Protein AF-A0A2A6HIG7-F1 (afdb_monomer_lite)

Foldseek 3Di:
DVVVVCVVCVVVVWDVLLLVLLQVLLVVVCVVCVPADPCLSVQLSVQLSVQSGPVLVVVCVVVVHDPVPSVVSSVSSNVSSNVRSVVSSLVVLQVVLCVVPPDDQPDPDPVSSCCSSDPDDDPPPPPPPDPPPPPPDPPPDDDDDDDDDDDD

Structure (mmCIF, N/CA/C/O backbone):
data_AF-A0A2A6HIG7-F1
#
_entry.id   AF-A0A2A6HIG7-F1
#
loop_
_atom_site.group_PDB
_atom_site.id
_atom_site.type_symbol
_atom_site.label_atom_id
_atom_site.label_alt_id
_atom_site.label_comp_id
_atom_site.label_asym_id
_atom_site.label_entity_id
_atom_site.label_seq_id
_atom_site.pdbx_PDB_ins_code
_atom_site.Cartn_x
_atom_site.Cartn_y
_atom_site.Cartn_z
_atom_site.occupancy
_atom_site.B_iso_or_equiv
_atom_site.auth_seq_id
_atom_site.auth_comp_id
_atom_site.auth_asym_id
_atom_site.auth_atom_id
_atom_site.pdbx_PDB_model_num
ATOM 1 N N . MET A 1 1 ? 16.752 -15.946 -0.275 1.00 72.56 1 MET A N 1
ATOM 2 C CA . MET A 1 1 ? 15.436 -15.584 0.308 1.00 72.56 1 MET A CA 1
ATOM 3 C C . MET A 1 1 ? 14.735 -14.498 -0.498 1.00 72.56 1 MET A C 1
ATOM 5 O O . MET A 1 1 ? 13.639 -14.763 -0.965 1.00 72.56 1 MET A O 1
ATOM 9 N N . LEU A 1 2 ? 15.344 -13.325 -0.725 1.00 82.81 2 LEU A N 1
ATOM 10 C CA . LEU A 1 2 ? 14.729 -12.263 -1.545 1.00 82.81 2 LEU A CA 1
ATOM 11 C C . LEU A 1 2 ? 14.417 -12.713 -2.981 1.00 82.81 2 LEU A C 1
ATOM 13 O O . LEU A 1 2 ? 13.320 -12.466 -3.459 1.00 82.81 2 LEU A O 1
ATOM 17 N N . GLU A 1 3 ? 15.318 -13.457 -3.625 1.00 88.88 3 GLU A N 1
ATOM 18 C CA . GLU A 1 3 ? 15.072 -14.018 -4.964 1.00 88.88 3 GLU A CA 1
ATOM 19 C C . GLU A 1 3 ? 13.852 -14.944 -5.011 1.00 88.88 3 GLU A C 1
ATOM 21 O O . GLU A 1 3 ? 13.069 -14.884 -5.953 1.00 88.88 3 GLU A O 1
ATOM 26 N N . SER A 1 4 ? 13.640 -15.754 -3.970 1.00 91.31 4 SER A N 1
ATOM 27 C CA . SER A 1 4 ? 12.479 -16.643 -3.862 1.00 91.31 4 SER A CA 1
ATOM 28 C C . SER A 1 4 ? 11.173 -15.856 -3.727 1.00 91.31 4 SER A C 1
ATOM 30 O O . SER A 1 4 ? 10.168 -16.233 -4.321 1.00 91.31 4 SER A O 1
ATOM 32 N N . VAL A 1 5 ? 11.191 -14.742 -2.986 1.00 88.25 5 VAL A N 1
ATOM 33 C CA . VAL A 1 5 ? 10.037 -13.837 -2.865 1.00 88.25 5 VAL A CA 1
ATOM 34 C C . VAL A 1 5 ? 9.757 -13.154 -4.200 1.00 88.25 5 VAL A C 1
ATOM 36 O O . VAL A 1 5 ? 8.616 -13.149 -4.645 1.00 88.25 5 VAL A O 1
ATOM 39 N N . THR A 1 6 ? 10.784 -12.638 -4.876 1.00 92.12 6 THR A N 1
ATOM 40 C CA . THR A 1 6 ? 10.646 -12.035 -6.208 1.00 92.12 6 THR A CA 1
ATOM 41 C C . THR A 1 6 ? 10.072 -13.032 -7.213 1.00 92.12 6 THR A C 1
ATOM 43 O O . THR A 1 6 ? 9.124 -12.703 -7.920 1.00 92.12 6 THR A O 1
ATOM 46 N N . ALA A 1 7 ? 10.592 -14.262 -7.245 1.00 91.56 7 ALA A N 1
ATOM 47 C CA . ALA A 1 7 ? 10.106 -15.317 -8.130 1.00 91.56 7 ALA A CA 1
ATOM 48 C C . ALA A 1 7 ? 8.645 -15.691 -7.839 1.00 91.56 7 ALA A C 1
ATOM 50 O O . ALA A 1 7 ? 7.864 -15.878 -8.769 1.00 91.56 7 ALA A O 1
ATOM 51 N N . PHE A 1 8 ? 8.259 -15.751 -6.562 1.00 91.44 8 PHE A N 1
ATOM 52 C CA . PHE A 1 8 ? 6.872 -15.983 -6.166 1.00 91.44 8 PHE A CA 1
ATOM 53 C C . PHE A 1 8 ? 5.949 -14.835 -6.586 1.00 91.44 8 PHE A C 1
ATOM 55 O O . PHE A 1 8 ? 4.898 -15.083 -7.162 1.00 91.44 8 PHE A O 1
ATOM 62 N N . LEU A 1 9 ? 6.338 -13.579 -6.349 1.00 91.44 9 LEU A N 1
ATOM 63 C CA . LEU A 1 9 ? 5.543 -12.417 -6.762 1.00 91.44 9 LEU A CA 1
ATOM 64 C C . LEU A 1 9 ? 5.321 -12.415 -8.277 1.00 91.44 9 LEU A C 1
ATOM 66 O O . LEU A 1 9 ? 4.193 -12.240 -8.732 1.00 91.44 9 LEU A O 1
ATOM 70 N N . LEU A 1 10 ? 6.372 -12.697 -9.047 1.00 92.31 10 LEU A N 1
ATOM 71 C CA . LEU A 1 10 ? 6.274 -12.819 -10.498 1.00 92.31 10 LEU A CA 1
ATOM 72 C C . LEU A 1 10 ? 5.361 -13.978 -10.926 1.00 92.31 10 LEU A C 1
ATOM 74 O O . LEU A 1 10 ? 4.596 -13.808 -11.873 1.00 92.31 10 LEU A O 1
ATOM 78 N N . SER A 1 11 ? 5.384 -15.126 -10.234 1.00 92.62 11 SER A N 1
ATOM 79 C CA . SER A 1 11 ? 4.542 -16.279 -10.593 1.00 92.62 11 SER A CA 1
ATOM 80 C C . SER A 1 11 ? 3.047 -16.031 -10.380 1.00 92.62 11 SER A C 1
ATOM 82 O O . SER A 1 11 ? 2.230 -16.597 -11.103 1.00 92.62 11 SER A O 1
ATOM 84 N N . ILE A 1 12 ? 2.687 -15.149 -9.444 1.00 91.50 12 ILE A N 1
ATOM 85 C CA . ILE A 1 12 ? 1.305 -14.696 -9.224 1.00 91.50 12 ILE A CA 1
ATOM 86 C C . ILE A 1 12 ? 0.969 -13.393 -9.971 1.00 91.50 12 ILE A C 1
ATOM 88 O O . ILE A 1 12 ? -0.080 -12.800 -9.729 1.00 91.50 12 ILE A O 1
ATOM 92 N N . GLY A 1 13 ? 1.842 -12.937 -10.878 1.00 87.19 13 GLY A N 1
ATOM 93 C CA . GLY A 1 13 ? 1.607 -11.765 -11.729 1.00 87.19 13 GLY A CA 1
ATOM 94 C C . GLY A 1 13 ? 1.764 -10.412 -11.027 1.00 87.19 13 GLY A C 1
ATOM 95 O O . GLY A 1 13 ? 1.297 -9.395 -11.537 1.00 87.19 13 GLY A O 1
ATOM 96 N N . ILE A 1 14 ? 2.413 -10.372 -9.864 1.00 90.06 14 ILE A N 1
ATOM 97 C CA . ILE A 1 14 ? 2.675 -9.144 -9.112 1.00 90.06 14 ILE A CA 1
ATOM 98 C C . ILE A 1 14 ? 4.038 -8.575 -9.501 1.00 90.06 14 ILE A C 1
ATOM 100 O O . ILE A 1 14 ? 5.060 -9.254 -9.407 1.00 90.06 14 ILE A O 1
ATOM 104 N N . ASN A 1 15 ? 4.069 -7.290 -9.865 1.00 90.69 15 ASN A N 1
ATOM 105 C CA . ASN A 1 15 ? 5.325 -6.580 -10.083 1.00 90.69 15 ASN A CA 1
ATOM 106 C C . ASN A 1 15 ? 6.062 -6.376 -8.738 1.00 90.69 15 ASN A C 1
ATOM 108 O O . ASN A 1 15 ? 5.546 -5.664 -7.864 1.00 90.69 15 ASN A O 1
ATOM 112 N N . PRO A 1 16 ? 7.277 -6.938 -8.563 1.00 92.50 16 PRO A N 1
ATOM 113 C CA . PRO A 1 16 ? 8.041 -6.806 -7.327 1.00 92.50 16 PRO A CA 1
ATOM 114 C C . PRO A 1 16 ? 8.350 -5.353 -6.955 1.00 92.50 16 PRO A C 1
ATOM 116 O O . PRO A 1 16 ? 8.370 -5.026 -5.770 1.00 92.50 16 PRO A O 1
ATOM 119 N N . THR A 1 17 ? 8.555 -4.459 -7.929 1.00 91.75 17 THR A N 1
ATOM 120 C CA . THR A 1 17 ? 8.878 -3.054 -7.633 1.00 91.75 17 THR A CA 1
ATOM 121 C C . THR A 1 17 ? 7.681 -2.314 -7.048 1.00 91.75 17 THR A C 1
ATOM 123 O O . THR A 1 17 ? 7.839 -1.579 -6.075 1.00 91.75 17 THR A O 1
ATOM 126 N N . HIS A 1 18 ? 6.472 -2.562 -7.561 1.00 93.56 18 HIS A N 1
ATOM 127 C CA . HIS A 1 18 ? 5.241 -1.983 -7.018 1.00 93.56 18 HIS A CA 1
ATOM 128 C C . HIS A 1 18 ? 4.961 -2.504 -5.606 1.00 93.56 18 HIS A C 1
ATOM 130 O O . HIS A 1 18 ? 4.580 -1.735 -4.724 1.00 93.56 18 HIS A O 1
ATOM 136 N N . PHE A 1 19 ? 5.191 -3.801 -5.379 1.00 93.31 19 PHE A N 1
ATOM 137 C CA . PHE A 1 19 ? 5.064 -4.406 -4.057 1.00 93.31 19 PHE A CA 1
ATOM 138 C C . PHE A 1 19 ? 6.022 -3.754 -3.054 1.00 93.31 19 PHE A C 1
ATOM 140 O O . PHE A 1 19 ? 5.593 -3.300 -1.994 1.00 93.31 19 PHE A O 1
ATOM 147 N N . VAL A 1 20 ? 7.308 -3.639 -3.405 1.00 93.25 20 VAL A N 1
ATOM 148 C CA . VAL A 1 20 ? 8.317 -2.998 -2.550 1.00 93.25 20 VAL A CA 1
ATOM 149 C C . VAL A 1 20 ? 7.988 -1.524 -2.310 1.00 93.25 20 VAL A C 1
ATOM 151 O O . VAL A 1 20 ? 8.115 -1.064 -1.179 1.00 93.25 20 VAL A O 1
ATOM 154 N N . ALA A 1 21 ? 7.515 -0.791 -3.322 1.00 92.31 21 ALA A N 1
ATOM 155 C CA . ALA A 1 21 ? 7.076 0.595 -3.163 1.00 92.31 21 ALA A CA 1
ATOM 156 C C . ALA A 1 21 ? 5.902 0.717 -2.173 1.00 92.31 21 ALA A C 1
ATOM 158 O O . ALA A 1 21 ? 5.921 1.584 -1.298 1.00 92.31 21 ALA A O 1
ATOM 159 N N . GLY A 1 22 ? 4.922 -0.189 -2.251 1.00 91.38 22 GLY A N 1
ATOM 160 C CA . GLY A 1 22 ? 3.814 -0.268 -1.298 1.00 91.38 22 GLY A CA 1
ATOM 161 C C . GLY A 1 22 ? 4.276 -0.555 0.135 1.00 91.38 22 GLY A C 1
ATOM 162 O O . GLY A 1 22 ? 3.906 0.165 1.066 1.00 91.38 22 GLY A O 1
ATOM 163 N N . VAL A 1 23 ? 5.158 -1.544 0.309 1.00 92.44 23 VAL A N 1
ATOM 164 C CA . VAL A 1 23 ? 5.746 -1.888 1.615 1.00 92.44 23 VAL A CA 1
ATOM 165 C C . VAL A 1 23 ? 6.584 -0.733 2.174 1.00 92.44 23 VAL A C 1
ATOM 167 O O . VAL A 1 23 ? 6.488 -0.425 3.362 1.00 92.44 23 VAL A O 1
ATOM 170 N N . ALA A 1 24 ? 7.367 -0.047 1.338 1.00 92.88 24 ALA A N 1
ATOM 171 C CA . ALA A 1 24 ? 8.132 1.131 1.741 1.00 92.88 24 ALA A CA 1
ATOM 172 C C . ALA A 1 24 ? 7.209 2.260 2.222 1.00 92.88 24 ALA A C 1
ATOM 174 O O . ALA A 1 24 ? 7.464 2.857 3.270 1.00 92.88 24 ALA A O 1
ATOM 175 N N . GLY A 1 25 ? 6.098 2.500 1.517 1.00 90.00 25 GLY A N 1
ATOM 176 C CA . GLY A 1 25 ? 5.051 3.426 1.952 1.00 90.00 25 GLY A CA 1
ATOM 177 C C . GLY A 1 25 ? 4.496 3.065 3.331 1.00 90.00 25 GLY A C 1
ATOM 178 O O . GLY A 1 25 ? 4.325 3.945 4.175 1.00 90.00 25 GLY A O 1
ATOM 179 N N . ALA A 1 26 ? 4.299 1.771 3.602 1.00 91.25 26 ALA A N 1
ATOM 180 C CA . ALA A 1 26 ? 3.805 1.292 4.896 1.00 91.25 26 ALA A CA 1
ATOM 181 C C . ALA A 1 26 ? 4.829 1.498 6.012 1.00 91.25 26 ALA A C 1
ATOM 183 O O . ALA A 1 26 ? 4.472 1.923 7.112 1.00 91.25 26 ALA A O 1
ATOM 184 N N . GLY A 1 27 ? 6.111 1.277 5.711 1.00 91.44 27 GLY A N 1
ATOM 185 C CA . GLY A 1 27 ? 7.216 1.595 6.610 1.00 91.44 27 GLY A CA 1
ATOM 186 C C . GLY A 1 27 ? 7.240 3.078 6.980 1.00 91.44 27 GLY A C 1
ATOM 187 O O . GLY A 1 27 ? 7.189 3.418 8.163 1.00 91.44 27 GLY A O 1
ATOM 188 N N . VAL A 1 28 ? 7.233 3.965 5.979 1.00 91.81 28 VAL A N 1
ATOM 189 C CA . VAL A 1 28 ? 7.210 5.423 6.190 1.00 91.81 28 VAL A CA 1
ATOM 190 C C . VAL A 1 28 ? 5.988 5.833 7.011 1.00 91.81 28 VAL A C 1
ATOM 192 O O . VAL A 1 28 ? 6.117 6.548 8.005 1.00 91.81 28 VAL A O 1
ATOM 195 N N . ARG A 1 29 ? 4.796 5.342 6.657 1.00 89.06 29 ARG A N 1
ATOM 196 C CA . ARG A 1 29 ? 3.562 5.686 7.369 1.00 89.06 29 ARG A CA 1
ATOM 197 C C . ARG A 1 29 ? 3.566 5.205 8.818 1.00 89.06 29 ARG A C 1
ATOM 199 O O . ARG A 1 29 ? 3.189 5.967 9.705 1.00 89.06 29 ARG A O 1
ATOM 206 N N . SER A 1 30 ? 4.031 3.983 9.073 1.00 88.06 30 SER A N 1
ATOM 207 C CA . SER A 1 30 ? 4.131 3.414 10.422 1.00 88.06 30 SER A CA 1
ATOM 208 C C . SER A 1 30 ? 5.049 4.236 11.334 1.00 88.06 30 SER A C 1
ATOM 210 O O . SER A 1 30 ? 4.737 4.418 12.515 1.00 88.06 30 SER A O 1
ATOM 212 N N . LEU A 1 31 ? 6.142 4.782 10.780 1.00 89.50 31 LEU A N 1
ATOM 213 C CA . LEU A 1 31 ? 7.073 5.659 11.498 1.00 89.50 31 LEU A CA 1
ATOM 214 C C . LEU A 1 31 ? 6.458 7.025 11.832 1.00 89.50 31 LEU A C 1
ATOM 216 O O . LEU A 1 31 ? 6.693 7.555 12.920 1.00 89.50 31 LEU A O 1
ATOM 220 N N . LEU A 1 32 ? 5.663 7.586 10.917 1.00 88.81 32 LEU A N 1
ATOM 221 C CA . LEU A 1 32 ? 5.007 8.882 11.107 1.00 88.81 32 LEU A CA 1
ATOM 222 C C . LEU A 1 32 ? 3.791 8.794 12.042 1.00 88.81 32 LEU A C 1
ATOM 224 O O . LEU A 1 32 ? 3.522 9.724 12.800 1.00 88.81 32 LEU A O 1
ATOM 228 N N . ASN A 1 33 ? 3.063 7.676 12.028 1.00 84.50 33 ASN A N 1
ATOM 229 C CA . ASN A 1 33 ? 1.797 7.529 12.741 1.00 84.50 33 ASN A CA 1
ATOM 230 C C . ASN A 1 33 ? 1.971 6.748 14.058 1.00 84.50 33 ASN A C 1
ATOM 232 O O . ASN A 1 33 ? 1.625 5.568 14.179 1.00 84.50 33 ASN A O 1
ATOM 236 N N . LYS A 1 34 ? 2.538 7.405 15.079 1.00 81.81 34 LYS A N 1
ATOM 237 C CA . LYS A 1 34 ? 2.823 6.775 1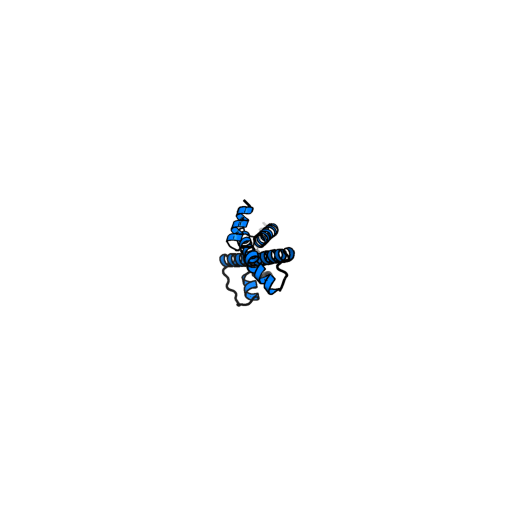6.385 1.00 81.81 34 LYS A CA 1
ATOM 238 C C . LYS A 1 34 ? 1.568 6.422 17.196 1.00 81.81 34 LYS A C 1
ATOM 240 O O . LYS A 1 34 ? 1.633 5.488 17.987 1.00 81.81 34 LYS A O 1
ATOM 245 N N . GLY A 1 35 ? 0.450 7.116 16.972 1.00 80.75 35 GLY A N 1
ATOM 246 C CA . GLY A 1 35 ? -0.807 6.925 17.712 1.00 80.75 35 GLY A CA 1
ATOM 247 C C . GLY A 1 35 ? -1.797 5.928 17.099 1.00 80.75 35 GLY A C 1
ATOM 248 O O . GLY A 1 35 ? -2.807 5.634 17.724 1.00 80.75 35 GLY A O 1
ATOM 249 N N . ALA A 1 36 ? -1.538 5.410 15.894 1.00 80.88 36 ALA A N 1
ATOM 250 C CA . ALA A 1 36 ? -2.447 4.467 15.243 1.00 80.88 36 ALA A CA 1
ATOM 251 C C . ALA A 1 36 ? -2.455 3.092 15.925 1.00 80.88 36 ALA A C 1
ATOM 253 O O . ALA A 1 36 ? -1.402 2.561 16.302 1.00 80.88 36 ALA A O 1
ATOM 254 N N . SER A 1 37 ? -3.645 2.490 16.009 1.00 86.62 37 SER A N 1
ATOM 255 C CA . SER A 1 37 ? -3.822 1.113 16.473 1.00 86.62 37 SER A CA 1
ATOM 256 C C . SER A 1 37 ? -3.001 0.132 15.626 1.00 86.62 37 SER A C 1
ATOM 258 O O . SER A 1 37 ? -2.787 0.335 14.429 1.00 86.62 37 SER A O 1
ATOM 260 N N . LYS A 1 38 ? -2.554 -0.981 16.225 1.00 87.62 38 LYS A N 1
ATOM 261 C CA . LYS A 1 38 ? -1.826 -2.034 15.491 1.00 87.62 38 LYS A CA 1
ATOM 262 C C . LYS A 1 38 ? -2.638 -2.550 14.301 1.00 87.62 38 LYS A C 1
ATOM 264 O O . LYS A 1 38 ? -2.066 -2.807 13.247 1.00 87.62 38 LYS A O 1
ATOM 269 N N . TRP A 1 39 ? -3.958 -2.649 14.462 1.00 86.44 39 TRP A N 1
ATOM 270 C CA . TRP A 1 39 ? -4.853 -3.090 13.397 1.00 86.44 39 TRP A CA 1
ATOM 271 C C . TRP A 1 39 ? -4.912 -2.098 12.243 1.00 86.44 39 TRP A C 1
ATOM 273 O O . TRP A 1 39 ? -4.789 -2.537 11.108 1.00 86.44 39 TRP A O 1
ATOM 283 N N . GLU A 1 40 ? -4.978 -0.790 12.522 1.00 87.81 40 GLU A N 1
ATOM 284 C CA . GLU A 1 40 ? -4.912 0.255 11.488 1.00 87.81 40 GLU A CA 1
ATOM 285 C C . GLU A 1 40 ? -3.620 0.158 10.673 1.00 87.81 40 GLU A C 1
ATOM 287 O O . GLU A 1 40 ? -3.652 0.236 9.449 1.00 87.81 40 GLU A O 1
ATOM 292 N N . LYS A 1 41 ? -2.481 -0.058 11.343 1.00 89.19 41 LYS A N 1
ATOM 293 C CA . LYS A 1 41 ? -1.172 -0.154 10.680 1.00 89.19 41 LYS A CA 1
ATOM 294 C C . LYS A 1 41 ? -1.066 -1.386 9.789 1.00 89.19 41 LYS A C 1
ATOM 296 O O . LYS A 1 41 ? -0.567 -1.294 8.671 1.00 89.19 41 LYS A O 1
ATOM 301 N N . ILE A 1 42 ? -1.521 -2.538 10.284 1.00 91.19 42 ILE A N 1
ATOM 302 C CA . ILE A 1 42 ? -1.448 -3.803 9.546 1.00 91.19 42 ILE A CA 1
ATOM 303 C C . ILE A 1 42 ? -2.403 -3.765 8.351 1.00 91.19 42 ILE A C 1
ATOM 305 O O . ILE A 1 42 ? -1.967 -3.980 7.220 1.00 91.19 42 ILE A O 1
ATOM 309 N N . SER A 1 43 ? -3.683 -3.451 8.574 1.00 92.00 43 SER A N 1
ATOM 310 C CA . SER A 1 43 ? -4.671 -3.385 7.493 1.00 92.00 43 SER A CA 1
ATOM 311 C C . SER A 1 43 ? -4.311 -2.297 6.485 1.00 92.00 43 SER A C 1
ATOM 313 O O . SER A 1 43 ? -4.377 -2.534 5.282 1.00 92.00 43 SER A O 1
ATOM 315 N N . GLY A 1 44 ? -3.861 -1.135 6.964 1.00 92.62 44 GLY A N 1
ATOM 316 C CA . GLY A 1 44 ? -3.391 -0.038 6.130 1.00 92.62 44 GLY A CA 1
ATOM 317 C C . GLY A 1 44 ? -2.212 -0.441 5.252 1.00 92.62 44 GLY A C 1
ATOM 318 O O . GLY A 1 44 ? -2.235 -0.186 4.050 1.00 92.62 44 GLY A O 1
ATOM 319 N N . GLY A 1 45 ? -1.210 -1.120 5.816 1.00 94.00 45 GLY A N 1
ATOM 320 C CA . GLY A 1 45 ? -0.052 -1.603 5.065 1.00 94.00 45 GLY A CA 1
ATOM 321 C C . GLY A 1 45 ? -0.424 -2.596 3.961 1.00 94.00 45 GLY A C 1
ATOM 322 O O . GLY A 1 45 ? 0.048 -2.457 2.830 1.00 94.00 45 GLY A O 1
ATOM 323 N N . PHE A 1 46 ? -1.310 -3.557 4.254 1.00 95.06 46 PHE A N 1
ATOM 324 C CA . PHE A 1 46 ? -1.801 -4.510 3.252 1.00 95.06 46 PHE A CA 1
ATOM 325 C C . PHE A 1 46 ? -2.599 -3.823 2.146 1.00 95.06 46 PHE A C 1
ATOM 327 O O . PHE A 1 46 ? -2.299 -4.021 0.970 1.00 95.06 46 PHE A O 1
ATOM 334 N N . VAL A 1 47 ? -3.576 -2.987 2.506 1.00 95.81 47 VAL A N 1
ATOM 335 C CA . VAL A 1 47 ? -4.404 -2.281 1.519 1.00 95.81 47 VAL A CA 1
ATOM 336 C C . VAL A 1 47 ? -3.551 -1.344 0.670 1.00 95.81 47 VAL A C 1
ATOM 338 O O . VAL A 1 47 ? -3.664 -1.373 -0.549 1.00 95.81 47 VAL A O 1
ATOM 341 N N . GLY A 1 48 ? -2.636 -0.585 1.277 1.00 95.88 48 GLY A N 1
ATOM 342 C CA . GLY A 1 48 ? -1.700 0.264 0.543 1.00 95.88 48 GLY A CA 1
ATOM 343 C C . GLY A 1 48 ? -0.827 -0.530 -0.428 1.00 95.88 48 GLY A C 1
ATOM 344 O O . GLY A 1 48 ? -0.681 -0.147 -1.586 1.00 95.88 48 GLY A O 1
ATOM 345 N N . THR A 1 49 ? -0.308 -1.682 -0.005 1.00 95.88 49 THR A N 1
ATOM 346 C CA . THR A 1 49 ? 0.495 -2.544 -0.884 1.00 95.88 49 THR A CA 1
ATOM 347 C C . THR A 1 49 ? -0.330 -3.094 -2.047 1.00 95.88 49 THR A C 1
ATOM 349 O O . THR A 1 49 ? 0.117 -3.031 -3.190 1.00 95.88 49 THR A O 1
ATOM 352 N N . PHE A 1 50 ? -1.554 -3.567 -1.800 1.00 95.44 50 PHE A N 1
ATOM 353 C CA . PHE A 1 50 ? -2.443 -4.015 -2.874 1.00 95.44 50 PHE A CA 1
ATOM 354 C C . PHE A 1 50 ? -2.830 -2.875 -3.815 1.00 95.44 50 PHE A C 1
ATOM 356 O O . PHE A 1 50 ? -2.835 -3.073 -5.029 1.00 95.44 50 PHE A O 1
ATOM 363 N N . CYS A 1 51 ? -3.070 -1.671 -3.293 1.00 96.19 51 CYS A N 1
ATOM 364 C CA . CYS A 1 51 ? -3.296 -0.495 -4.122 1.00 96.19 51 CYS A CA 1
ATOM 365 C C . CYS A 1 51 ? -2.088 -0.213 -5.022 1.00 96.19 51 CYS A C 1
ATOM 367 O O . CYS A 1 51 ? -2.251 -0.076 -6.231 1.00 96.19 51 CYS A O 1
ATOM 369 N N . ALA A 1 52 ? -0.872 -0.202 -4.475 1.00 96.62 52 ALA A N 1
ATOM 370 C CA . ALA A 1 52 ? 0.341 -0.004 -5.265 1.00 96.62 52 ALA A CA 1
ATOM 371 C C . ALA A 1 52 ? 0.511 -1.085 -6.347 1.00 96.62 52 ALA A C 1
ATOM 373 O O . ALA A 1 52 ? 0.871 -0.778 -7.480 1.00 96.62 52 ALA A O 1
ATOM 374 N N . VAL A 1 53 ? 0.218 -2.349 -6.044 1.00 95.38 53 VAL A N 1
ATOM 375 C CA . VAL A 1 53 ? 0.356 -3.446 -7.011 1.00 95.38 53 VAL A CA 1
ATOM 376 C C . VAL A 1 53 ? -0.674 -3.352 -8.138 1.00 95.38 53 VAL A C 1
ATOM 378 O O . VAL A 1 53 ? -0.292 -3.407 -9.307 1.00 95.38 53 VAL A O 1
ATOM 381 N N . TYR A 1 54 ? -1.957 -3.192 -7.803 1.00 94.75 54 TYR A N 1
ATOM 382 C CA . TYR A 1 54 ? -3.052 -3.327 -8.767 1.00 94.75 54 TYR A CA 1
ATOM 383 C C . TYR A 1 54 ? -3.462 -2.015 -9.441 1.00 94.75 54 TYR A C 1
ATOM 385 O O . TYR A 1 54 ? -3.855 -2.033 -10.605 1.00 94.75 54 TYR A O 1
ATOM 393 N N . LEU A 1 55 ? -3.373 -0.871 -8.753 1.00 95.62 55 LEU A N 1
ATOM 394 C CA . LEU A 1 55 ? -3.838 0.406 -9.308 1.00 95.62 55 LEU A CA 1
ATOM 395 C C . LEU A 1 55 ? -2.743 1.142 -10.083 1.00 95.62 55 LEU A C 1
ATOM 397 O O . LEU A 1 55 ? -3.070 1.883 -11.002 1.00 95.62 55 LEU A O 1
ATOM 401 N N . THR A 1 56 ? -1.460 0.933 -9.776 1.00 95.88 56 THR 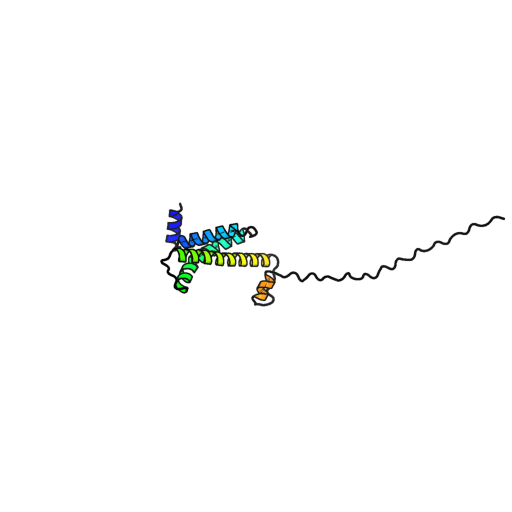A N 1
ATOM 402 C CA . THR A 1 56 ? -0.356 1.580 -10.511 1.00 95.88 56 THR A CA 1
ATOM 403 C C . THR A 1 56 ? -0.402 1.363 -12.019 1.00 95.88 56 THR A C 1
ATOM 405 O O . THR A 1 56 ? -0.366 2.366 -12.728 1.00 95.88 56 THR A O 1
ATOM 408 N N . PRO A 1 57 ? -0.502 0.128 -12.558 1.00 92.75 57 PRO A N 1
ATOM 409 C CA . PRO A 1 57 ? -0.534 -0.048 -14.010 1.00 92.75 57 PRO A CA 1
ATOM 410 C C . PRO A 1 57 ? -1.750 0.640 -14.643 1.00 92.75 57 PRO A C 1
ATOM 412 O O . PRO A 1 57 ? -1.618 1.259 -15.696 1.00 92.75 57 PRO A O 1
ATOM 415 N N . LEU A 1 58 ? -2.904 0.616 -13.964 1.00 95.25 58 LEU A N 1
ATOM 416 C CA . LEU A 1 58 ? -4.111 1.312 -14.413 1.00 95.25 58 LEU A CA 1
ATOM 417 C C . LEU A 1 58 ? -3.903 2.828 -14.445 1.00 95.25 58 LEU A C 1
ATOM 419 O O . LEU A 1 58 ? -4.282 3.479 -15.411 1.00 95.25 58 LEU A O 1
ATOM 423 N N . PHE A 1 59 ? -3.276 3.389 -13.411 1.00 95.81 59 PHE A N 1
ATOM 424 C CA . PHE A 1 59 ? -3.046 4.825 -13.300 1.00 95.81 59 PHE A CA 1
ATOM 425 C C . PHE A 1 59 ? -1.994 5.321 -14.296 1.00 95.81 59 PHE A C 1
ATOM 427 O O . PHE A 1 59 ? -2.187 6.357 -14.923 1.00 95.81 59 PHE A O 1
ATOM 434 N N . VAL A 1 60 ? -0.909 4.563 -14.484 1.00 95.81 60 VAL A N 1
ATOM 435 C CA . VAL A 1 60 ? 0.129 4.842 -15.489 1.00 95.81 60 VAL A CA 1
ATOM 436 C C . VAL A 1 60 ? -0.474 4.840 -16.892 1.00 95.81 60 VAL A C 1
ATOM 438 O O . VAL A 1 60 ? -0.245 5.783 -17.647 1.00 95.81 60 VAL A O 1
ATOM 441 N N . GLN A 1 61 ? -1.301 3.842 -17.216 1.00 94.69 61 GLN A N 1
ATOM 442 C CA . GLN A 1 61 ? -1.993 3.773 -18.502 1.00 94.69 61 GLN A CA 1
ATOM 443 C C . GLN A 1 61 ? -3.005 4.913 -18.672 1.00 94.69 61 GLN A C 1
ATOM 445 O O . GLN A 1 61 ? -3.040 5.555 -19.718 1.00 94.69 61 GLN A O 1
ATOM 450 N N . TRP A 1 62 ? -3.816 5.184 -17.649 1.00 95.75 62 TRP A N 1
ATOM 451 C CA . TRP A 1 62 ? -4.854 6.214 -17.694 1.00 95.75 62 TRP A CA 1
ATOM 452 C C . TRP A 1 62 ? -4.279 7.623 -17.869 1.00 95.75 62 TRP A C 1
ATOM 454 O O . TRP A 1 62 ? -4.804 8.414 -18.649 1.00 95.75 62 TRP A O 1
ATOM 464 N N . MET A 1 63 ? -3.168 7.914 -17.194 1.00 95.69 63 MET A N 1
ATOM 465 C CA . MET A 1 63 ? -2.455 9.190 -17.295 1.00 95.69 63 MET A CA 1
ATOM 466 C C . MET A 1 63 ? -1.521 9.266 -18.513 1.00 95.69 63 MET A C 1
ATOM 468 O O . MET A 1 63 ? -0.836 10.273 -18.685 1.00 95.69 63 MET A O 1
ATOM 472 N N . ASN A 1 64 ? -1.476 8.215 -19.342 1.00 95.00 64 ASN A N 1
ATOM 473 C CA . ASN A 1 64 ? -0.577 8.083 -20.488 1.00 95.00 64 ASN A CA 1
ATOM 474 C C . ASN A 1 64 ? 0.898 8.362 -20.127 1.00 95.00 64 ASN A C 1
ATOM 476 O O . ASN A 1 64 ? 1.618 9.054 -20.848 1.00 95.00 64 ASN A O 1
ATOM 480 N N . LEU A 1 65 ? 1.328 7.866 -18.963 1.00 93.62 65 LEU A N 1
ATOM 481 C CA . LEU A 1 65 ? 2.701 7.995 -18.486 1.00 93.62 65 LEU A CA 1
ATOM 482 C C . LEU A 1 65 ? 3.594 6.947 -19.154 1.00 93.62 65 LEU A C 1
ATOM 484 O O . LEU A 1 65 ? 3.157 5.844 -19.480 1.00 93.62 65 LEU A O 1
ATOM 488 N N . ASP A 1 66 ? 4.874 7.279 -19.305 1.00 91.94 66 ASP A N 1
ATOM 489 C CA . ASP A 1 66 ? 5.870 6.343 -19.816 1.00 91.94 66 ASP A CA 1
ATOM 490 C C . ASP A 1 66 ? 6.114 5.198 -18.815 1.00 91.94 66 ASP A C 1
ATOM 492 O O . ASP A 1 66 ? 6.834 5.351 -17.825 1.00 91.94 66 ASP A O 1
ATOM 496 N N . ALA A 1 67 ? 5.520 4.037 -19.101 1.00 87.94 67 ALA A N 1
ATOM 497 C CA . ALA A 1 67 ? 5.658 2.820 -18.304 1.00 87.94 67 ALA A CA 1
ATOM 498 C C . ALA A 1 67 ? 7.077 2.221 -18.345 1.00 87.94 67 ALA A C 1
ATOM 500 O O . ALA A 1 67 ? 7.412 1.387 -17.503 1.00 87.94 67 ALA A O 1
ATOM 501 N N . THR A 1 68 ? 7.925 2.630 -19.298 1.00 90.44 68 THR A N 1
ATOM 502 C CA . THR A 1 68 ? 9.329 2.191 -19.355 1.00 90.44 68 THR A CA 1
ATOM 503 C C . THR A 1 68 ? 10.210 2.972 -18.382 1.00 90.44 68 THR A C 1
ATOM 505 O O . THR A 1 68 ? 11.247 2.475 -17.933 1.00 90.44 68 THR A O 1
ATOM 508 N N . ASN A 1 69 ? 9.768 4.166 -17.975 1.00 92.69 69 ASN A N 1
ATOM 509 C CA . ASN A 1 69 ? 10.430 4.951 -16.950 1.00 92.69 69 ASN A CA 1
ATOM 510 C C . ASN A 1 69 ? 10.111 4.387 -15.556 1.00 92.69 69 ASN A C 1
ATOM 512 O O . ASN A 1 69 ? 9.092 4.702 -14.927 1.00 92.69 69 ASN A O 1
ATOM 516 N N . LEU A 1 70 ? 11.023 3.550 -15.057 1.00 90.50 70 LEU A N 1
ATOM 517 C CA . LEU A 1 70 ? 10.894 2.898 -13.752 1.00 90.50 70 LEU A CA 1
ATOM 518 C C . LEU A 1 70 ? 10.795 3.902 -12.596 1.00 90.50 70 LEU A C 1
ATOM 520 O O . LEU A 1 70 ? 10.065 3.648 -11.641 1.00 90.50 70 LEU A O 1
ATOM 524 N N . SER A 1 71 ? 11.485 5.043 -12.668 1.00 93.44 71 SER A N 1
ATOM 525 C CA . SER A 1 71 ? 11.447 6.063 -11.612 1.00 93.44 71 SER A CA 1
ATOM 526 C C . SER A 1 71 ? 10.055 6.671 -11.473 1.00 93.44 71 SER A C 1
ATOM 528 O O . SER A 1 71 ? 9.515 6.721 -10.368 1.00 93.44 71 SER A O 1
ATOM 530 N N . THR A 1 72 ? 9.446 7.070 -12.592 1.00 93.75 72 THR A N 1
ATOM 531 C CA . THR A 1 72 ? 8.073 7.591 -12.612 1.00 93.75 72 THR A CA 1
ATOM 532 C C . THR A 1 72 ? 7.087 6.541 -12.113 1.00 93.75 72 THR A C 1
ATOM 534 O O . THR A 1 72 ? 6.281 6.814 -11.227 1.00 93.75 72 THR A O 1
ATOM 537 N N . THR A 1 73 ? 7.193 5.317 -12.625 1.00 93.88 73 THR A N 1
ATOM 538 C CA . THR A 1 73 ? 6.282 4.221 -12.276 1.00 93.88 73 THR A CA 1
ATOM 539 C C . THR A 1 73 ? 6.366 3.854 -10.790 1.00 93.88 73 THR A C 1
ATOM 541 O O . THR A 1 73 ? 5.341 3.706 -10.125 1.00 93.88 73 THR A O 1
ATOM 544 N N . ASN A 1 74 ? 7.574 3.790 -10.223 1.00 94.25 74 ASN A N 1
ATOM 545 C CA . ASN A 1 74 ? 7.773 3.511 -8.800 1.00 94.25 74 ASN A CA 1
ATOM 546 C C . ASN A 1 74 ? 7.275 4.658 -7.906 1.00 94.25 74 ASN A C 1
ATOM 548 O O . ASN A 1 74 ? 6.709 4.397 -6.844 1.00 94.25 74 ASN A O 1
ATOM 552 N N . ALA A 1 75 ? 7.449 5.916 -8.327 1.00 94.94 75 ALA A N 1
ATOM 553 C CA . ALA A 1 75 ? 6.920 7.072 -7.603 1.00 94.94 75 ALA A CA 1
ATOM 554 C C . ALA A 1 75 ? 5.383 7.062 -7.569 1.00 94.94 75 ALA A C 1
ATOM 556 O O . ALA A 1 75 ? 4.786 7.290 -6.514 1.00 94.94 75 ALA A O 1
ATOM 557 N N . VAL A 1 76 ? 4.745 6.726 -8.695 1.00 96.44 76 VAL A N 1
ATOM 558 C CA . VAL A 1 76 ? 3.291 6.532 -8.776 1.00 96.44 76 VAL A CA 1
ATOM 559 C C . VAL A 1 76 ? 2.853 5.395 -7.852 1.00 96.44 76 VAL A C 1
ATOM 561 O O . VAL A 1 76 ? 1.935 5.588 -7.055 1.00 96.44 76 VAL A O 1
ATOM 564 N N . ALA A 1 77 ? 3.542 4.249 -7.879 1.00 96.38 77 ALA A N 1
ATOM 565 C CA . ALA A 1 77 ? 3.229 3.119 -7.005 1.00 96.38 77 ALA A CA 1
ATOM 566 C C . ALA A 1 77 ? 3.311 3.469 -5.519 1.00 96.38 77 ALA A C 1
ATOM 568 O O . ALA A 1 77 ? 2.409 3.138 -4.749 1.00 96.38 77 ALA A O 1
ATOM 569 N N . PHE A 1 78 ? 4.361 4.183 -5.119 1.00 96.38 78 PHE A N 1
ATOM 570 C CA . PHE A 1 78 ? 4.526 4.657 -3.750 1.00 96.38 78 PHE A CA 1
ATOM 571 C C . PHE A 1 78 ? 3.392 5.607 -3.335 1.00 96.38 78 PHE A C 1
ATOM 573 O O . PHE A 1 78 ? 2.784 5.424 -2.278 1.00 96.38 78 PHE A O 1
ATOM 580 N N . GLY A 1 79 ? 3.062 6.588 -4.183 1.00 96.50 79 GLY A N 1
ATOM 581 C CA . GLY A 1 79 ? 1.987 7.548 -3.922 1.00 96.50 79 GLY A CA 1
ATOM 582 C C . GLY A 1 79 ? 0.617 6.880 -3.792 1.00 96.50 79 GLY A C 1
ATOM 583 O O . GLY A 1 79 ? -0.089 7.098 -2.807 1.00 96.50 79 GLY A O 1
ATOM 584 N N . ILE A 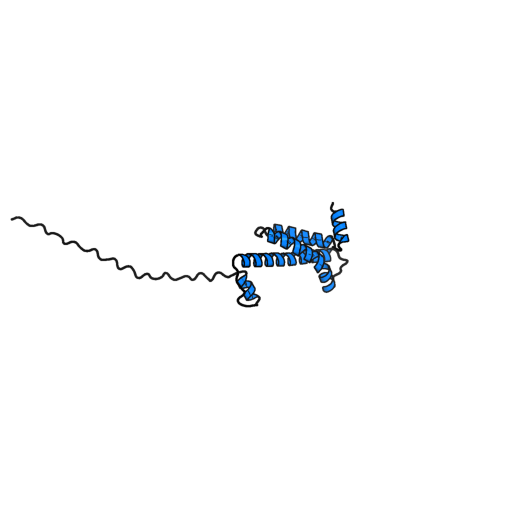1 80 ? 0.268 6.003 -4.737 1.00 96.69 80 ILE A N 1
ATOM 585 C CA . ILE A 1 80 ? -0.972 5.215 -4.701 1.00 96.69 80 ILE A CA 1
ATOM 586 C C . ILE A 1 80 ? -1.027 4.349 -3.440 1.00 96.69 80 ILE A C 1
ATOM 588 O O . ILE A 1 80 ? -2.074 4.271 -2.793 1.00 96.69 80 ILE A O 1
ATOM 592 N N . GLY A 1 81 ? 0.097 3.740 -3.054 1.00 96.56 81 GLY A N 1
ATOM 593 C CA . GLY A 1 81 ? 0.172 2.940 -1.837 1.00 96.56 81 GLY A CA 1
ATOM 594 C C . GLY A 1 81 ? -0.131 3.742 -0.571 1.00 96.56 81 GLY A C 1
ATOM 595 O O . GLY A 1 81 ? -0.902 3.288 0.276 1.00 96.56 81 GLY A O 1
ATOM 596 N N . ILE A 1 82 ? 0.397 4.965 -0.456 1.00 95.56 82 ILE A N 1
ATOM 597 C CA . ILE A 1 82 ? 0.101 5.865 0.672 1.00 95.56 82 ILE A CA 1
ATOM 598 C C . ILE A 1 82 ? -1.375 6.285 0.693 1.00 95.56 82 ILE A C 1
ATOM 600 O O . ILE A 1 82 ? -1.987 6.329 1.767 1.00 95.56 82 ILE A O 1
ATOM 604 N N . ILE A 1 83 ? -1.960 6.582 -0.470 1.00 95.88 83 ILE A N 1
ATOM 605 C CA . ILE A 1 83 ? -3.372 6.975 -0.575 1.00 95.88 83 ILE A CA 1
ATOM 606 C C . ILE A 1 83 ? -4.278 5.820 -0.130 1.00 95.88 83 ILE A C 1
ATOM 608 O O . ILE A 1 83 ? -5.125 6.007 0.744 1.00 95.88 83 ILE A O 1
ATOM 612 N N . GLY A 1 84 ? -4.064 4.616 -0.672 1.00 94.94 84 GLY A N 1
ATOM 613 C CA . GLY A 1 84 ? -4.854 3.431 -0.322 1.00 94.94 84 GLY A CA 1
ATOM 614 C C . GLY A 1 84 ? -4.771 3.082 1.164 1.00 94.94 84 GLY A C 1
ATOM 615 O O . GLY A 1 84 ? -5.773 2.768 1.803 1.00 94.94 84 GLY A O 1
ATOM 616 N N . MET A 1 85 ? -3.586 3.226 1.750 1.00 94.81 85 MET A N 1
ATOM 617 C CA . MET A 1 85 ? -3.378 3.030 3.181 1.00 94.81 85 MET A CA 1
ATOM 618 C C . MET A 1 85 ? -4.108 4.055 4.041 1.00 94.81 85 MET A C 1
ATOM 620 O O . MET A 1 85 ? -4.741 3.676 5.021 1.00 94.81 85 MET A O 1
ATOM 624 N N . SER A 1 86 ? -4.071 5.333 3.662 1.00 92.25 86 SER A N 1
ATOM 625 C CA . SER A 1 86 ? -4.789 6.392 4.382 1.00 92.25 86 SER A CA 1
ATOM 626 C C . SER A 1 86 ? -6.301 6.144 4.375 1.00 92.25 86 SER A C 1
ATOM 628 O O . SER A 1 86 ? -6.972 6.358 5.385 1.00 92.25 86 SER A O 1
ATOM 630 N N . LEU A 1 87 ? -6.829 5.632 3.259 1.00 92.75 87 LEU A N 1
ATOM 631 C CA . LEU A 1 87 ? -8.234 5.250 3.142 1.00 92.75 87 LEU A CA 1
ATOM 632 C C . LEU A 1 87 ? -8.585 4.078 4.072 1.00 92.75 87 LEU A C 1
ATOM 634 O O . LEU A 1 87 ? -9.592 4.129 4.776 1.00 92.75 87 LEU A O 1
ATOM 638 N N . ALA A 1 88 ? -7.739 3.047 4.118 1.00 93.12 88 ALA A N 1
ATOM 639 C CA . ALA A 1 88 ? -7.936 1.893 4.991 1.00 93.12 88 ALA A CA 1
ATOM 640 C C . ALA A 1 88 ? -7.839 2.250 6.481 1.00 93.12 88 ALA A C 1
ATOM 642 O O . ALA A 1 88 ? -8.669 1.800 7.268 1.00 93.12 88 ALA A O 1
ATOM 643 N N . GLU A 1 89 ? -6.867 3.080 6.871 1.00 90.75 89 GLU A N 1
ATOM 644 C CA . GLU A 1 89 ? -6.768 3.614 8.235 1.00 90.75 89 GLU A CA 1
ATOM 645 C C . GLU A 1 89 ? -8.053 4.369 8.613 1.00 90.75 89 GLU A C 1
ATOM 647 O O . GLU A 1 89 ? -8.617 4.134 9.682 1.00 90.75 89 GLU A O 1
ATOM 652 N N . GLY A 1 90 ? -8.556 5.229 7.719 1.00 88.88 90 GLY A N 1
ATOM 653 C CA . GLY A 1 90 ? -9.812 5.954 7.916 1.00 88.88 90 GLY A CA 1
ATOM 654 C C . GLY A 1 90 ? -11.019 5.027 8.079 1.00 88.88 90 GLY A C 1
ATOM 655 O O . GLY A 1 90 ? -11.818 5.215 8.995 1.00 88.88 90 GLY A O 1
ATOM 656 N N . ALA A 1 91 ? -11.124 3.989 7.247 1.00 90.38 91 ALA A N 1
ATOM 657 C CA . ALA A 1 91 ? -12.200 3.004 7.327 1.00 90.38 91 ALA A CA 1
ATOM 658 C C . ALA A 1 91 ? -12.162 2.200 8.637 1.00 90.38 91 ALA A C 1
ATOM 660 O O . ALA A 1 91 ? -13.202 1.992 9.261 1.00 90.38 91 ALA A O 1
ATOM 661 N N . VAL A 1 92 ? -10.974 1.787 9.091 1.00 90.00 92 VAL A N 1
ATOM 662 C CA . VAL A 1 92 ? -10.820 1.066 10.364 1.00 90.00 92 VAL A CA 1
ATOM 663 C C . VAL A 1 92 ? -11.166 1.958 11.549 1.00 90.00 92 VAL A C 1
ATOM 665 O O . VAL A 1 92 ? -11.890 1.512 12.435 1.00 90.00 92 VAL A O 1
ATOM 668 N N . ARG A 1 93 ? -10.724 3.221 11.552 1.00 87.00 93 ARG A N 1
ATOM 669 C CA . ARG A 1 93 ? -11.102 4.192 12.592 1.00 87.00 93 ARG A CA 1
ATOM 670 C C . ARG A 1 93 ? -12.601 4.423 12.630 1.00 87.00 93 ARG A C 1
ATOM 672 O O . ARG A 1 93 ? -13.195 4.417 13.701 1.00 87.00 93 ARG A O 1
ATOM 679 N N . MET A 1 94 ? -13.226 4.572 11.465 1.00 85.94 94 MET A N 1
ATOM 680 C CA . MET A 1 94 ? -14.676 4.696 11.369 1.00 85.94 94 MET A CA 1
ATOM 681 C C . MET A 1 94 ? -15.380 3.460 11.947 1.00 85.94 94 MET A C 1
ATOM 683 O O . MET A 1 94 ? -16.311 3.608 12.734 1.00 85.94 94 MET A O 1
ATOM 687 N N . ALA A 1 95 ? -14.917 2.253 11.614 1.00 87.44 95 ALA A N 1
ATOM 688 C CA . ALA A 1 95 ? -15.485 1.013 12.138 1.00 87.44 95 ALA A CA 1
ATOM 689 C C . ALA A 1 95 ? -15.300 0.870 13.660 1.00 87.44 95 ALA A C 1
ATOM 691 O O . ALA A 1 95 ? -16.231 0.460 14.350 1.00 87.44 95 ALA A O 1
ATOM 692 N N . GLN A 1 96 ? -14.131 1.239 14.196 1.00 86.31 96 GLN A N 1
ATOM 693 C CA . GLN A 1 96 ? -13.863 1.241 15.639 1.00 86.31 96 GLN A CA 1
ATOM 694 C C . GLN A 1 96 ? -14.758 2.249 16.369 1.00 86.31 96 GLN A C 1
ATOM 696 O O . GLN A 1 96 ? -15.454 1.871 17.309 1.00 86.31 96 GLN A O 1
ATOM 701 N N . ASN A 1 97 ? -14.830 3.490 15.878 1.00 85.25 97 ASN A N 1
ATOM 702 C CA . ASN A 1 97 ? -15.695 4.528 16.442 1.00 85.25 97 ASN A CA 1
ATOM 703 C C . ASN A 1 97 ? -17.167 4.100 16.431 1.00 85.25 97 ASN A C 1
ATOM 705 O O . ASN A 1 97 ? -17.878 4.299 17.415 1.00 85.25 97 ASN A O 1
ATOM 709 N N . TRP A 1 98 ? -17.620 3.480 15.338 1.00 85.31 98 TRP A N 1
ATOM 710 C CA . TRP A 1 98 ? -18.981 2.963 15.233 1.00 85.31 98 TRP A CA 1
ATOM 711 C C . TRP A 1 98 ? -19.235 1.790 16.187 1.00 85.31 98 TRP A C 1
ATOM 713 O O . TRP A 1 98 ? -20.307 1.711 16.779 1.00 85.31 98 TRP A O 1
ATOM 723 N N . SER A 1 99 ? -18.252 0.910 16.391 1.00 86.50 99 SER A N 1
ATOM 724 C CA . SER A 1 99 ? -18.361 -0.193 17.351 1.00 86.50 99 SER A CA 1
ATOM 725 C C . SER A 1 99 ? -18.458 0.291 18.801 1.00 86.50 99 SER A C 1
ATOM 727 O O . SER A 1 99 ? -19.142 -0.344 19.599 1.00 86.50 99 SER A O 1
ATOM 729 N N . GLU A 1 100 ? -17.767 1.374 19.163 1.00 85.44 100 GLU A N 1
ATOM 730 C CA . GLU A 1 100 ? -17.807 1.937 20.519 1.00 85.44 100 GLU A CA 1
ATOM 731 C C . GLU A 1 100 ? -19.048 2.808 20.754 1.00 85.44 100 GLU A C 1
ATOM 733 O O . GLU A 1 100 ? -19.643 2.783 21.832 1.00 85.44 100 GLU A O 1
ATOM 738 N N . LYS A 1 101 ? -19.435 3.602 19.750 1.00 83.38 101 LYS A N 1
ATOM 739 C CA . LYS A 1 101 ? -20.569 4.533 19.796 1.00 83.38 101 LYS A CA 1
ATOM 740 C C . LYS A 1 101 ? -21.350 4.437 18.482 1.00 83.38 101 LYS A C 1
ATOM 742 O O . LYS A 1 101 ? -21.162 5.284 17.605 1.00 83.38 101 LYS A O 1
ATOM 747 N N . PRO A 1 102 ? -22.246 3.445 18.333 1.00 78.12 102 PRO A N 1
ATOM 748 C CA . PRO A 1 102 ? -22.993 3.263 17.098 1.00 78.12 102 PRO A CA 1
ATOM 749 C C . PRO A 1 102 ? -23.923 4.456 16.885 1.00 78.12 102 PRO A C 1
ATOM 751 O O . PRO A 1 102 ? -24.928 4.628 17.574 1.00 78.12 102 PRO A O 1
ATOM 754 N N . ARG A 1 103 ? -23.562 5.310 15.929 1.00 72.50 103 ARG A N 1
ATOM 755 C CA . ARG A 1 103 ? -24.359 6.453 15.485 1.00 72.50 103 ARG A CA 1
ATOM 756 C C . ARG A 1 103 ? -24.589 6.324 13.992 1.00 72.50 103 ARG A C 1
ATOM 758 O O . ARG A 1 103 ? -23.665 6.027 13.238 1.00 72.50 103 ARG A O 1
ATOM 765 N N . LEU A 1 104 ? -25.835 6.514 13.581 1.00 72.75 104 LEU A N 1
ATOM 766 C CA . LEU A 1 104 ? -26.188 6.582 12.172 1.00 72.75 104 LEU A CA 1
ATOM 767 C C . LEU A 1 104 ? -25.946 8.015 11.680 1.00 72.75 104 LEU A C 1
ATOM 769 O O . LEU A 1 104 ? -26.241 8.953 12.426 1.00 72.75 104 LEU A O 1
ATOM 773 N N . PRO A 1 105 ? -25.431 8.206 10.455 1.00 68.94 105 PRO A N 1
ATOM 774 C CA . PRO A 1 105 ? -25.409 9.519 9.831 1.00 68.94 105 PRO A CA 1
ATOM 775 C C . PRO A 1 105 ? -26.839 10.056 9.769 1.00 68.94 105 PRO A C 1
ATOM 777 O O . PRO A 1 105 ? -27.731 9.388 9.245 1.00 68.94 105 PRO A O 1
ATOM 780 N N . THR A 1 106 ? -27.065 11.254 10.303 1.00 67.56 106 THR A N 1
ATOM 781 C CA . THR A 1 106 ? -28.373 11.926 10.237 1.00 67.56 106 THR A CA 1
ATOM 782 C C . THR A 1 106 ? -28.754 12.263 8.796 1.00 67.56 106 THR A C 1
ATOM 784 O O . THR A 1 106 ? -29.933 12.353 8.470 1.00 67.56 106 THR A O 1
ATOM 787 N N . GLU A 1 107 ? -27.753 12.401 7.922 1.00 79.19 107 GLU A N 1
ATOM 788 C CA . GLU A 1 107 ? -27.902 12.653 6.494 1.00 79.19 107 GLU A CA 1
ATOM 789 C C . GLU A 1 107 ? -26.873 11.837 5.699 1.00 79.19 107 GLU A C 1
ATOM 791 O O . GLU A 1 107 ? -25.717 11.705 6.108 1.00 79.19 107 GLU A O 1
ATOM 796 N N . ALA A 1 108 ? -27.260 11.343 4.519 1.00 74.88 108 ALA A N 1
ATOM 797 C CA . ALA A 1 108 ? -26.362 10.687 3.563 1.00 74.88 108 ALA A CA 1
ATOM 798 C C . ALA A 1 108 ? -25.519 11.717 2.779 1.00 74.88 108 ALA A C 1
ATOM 800 O O . ALA A 1 108 ? -25.488 11.722 1.550 1.00 74.88 108 ALA A O 1
ATOM 801 N N . SER A 1 109 ? -24.868 12.634 3.495 1.00 80.69 109 SER A N 1
ATOM 802 C CA . SER A 1 109 ? -23.995 13.671 2.944 1.00 80.69 109 SER A CA 1
ATOM 803 C C . SER A 1 109 ? -22.572 13.508 3.485 1.00 80.69 109 SER A C 1
ATOM 805 O O . SER A 1 109 ? -22.363 12.931 4.553 1.00 80.69 109 SER A O 1
ATOM 807 N N . LEU A 1 110 ? -21.567 14.035 2.770 1.00 78.38 110 LEU A N 1
ATOM 808 C CA . LEU A 1 110 ? -20.175 14.046 3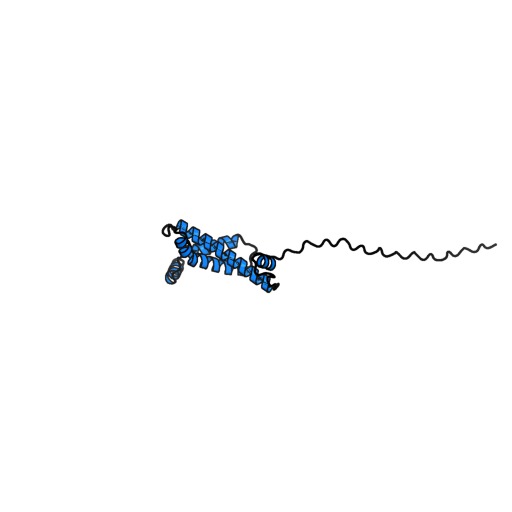.256 1.00 78.38 110 LEU A CA 1
ATOM 809 C C . LEU A 1 110 ? -20.060 14.715 4.634 1.00 78.38 110 LEU A C 1
ATOM 811 O O . LEU A 1 110 ? -19.251 14.300 5.459 1.00 78.38 110 LEU A O 1
ATOM 815 N N . LYS A 1 111 ? -20.905 15.720 4.884 1.00 79.25 111 LYS A N 1
ATOM 816 C CA . LYS A 1 111 ? -21.001 16.409 6.168 1.00 79.25 111 LYS A CA 1
ATOM 817 C C . LYS A 1 111 ? -21.592 15.503 7.253 1.00 79.25 111 LYS A C 1
ATOM 819 O O . LYS A 1 111 ? -20.983 15.369 8.303 1.00 79.25 111 LYS A O 1
ATOM 824 N N . GLY A 1 112 ? -22.690 14.797 6.967 1.00 75.50 112 GLY A N 1
ATOM 825 C CA . GLY A 1 112 ? -23.293 13.840 7.904 1.00 75.50 112 GLY A CA 1
ATOM 826 C C . GLY A 1 112 ? -22.365 12.675 8.275 1.00 75.50 112 GLY A C 1
ATOM 827 O O . GLY A 1 112 ? -22.342 12.246 9.427 1.00 75.50 112 GLY A O 1
ATOM 828 N N . LEU A 1 113 ? -21.545 12.201 7.330 1.00 75.38 113 LEU A N 1
ATOM 829 C CA . LEU A 1 113 ? -20.475 11.230 7.598 1.00 75.38 113 LEU A CA 1
ATOM 830 C C . LEU A 1 113 ? -19.369 11.822 8.479 1.00 75.38 113 LEU A C 1
ATOM 832 O O . LEU A 1 113 ? -18.942 11.177 9.435 1.00 75.38 113 LEU A O 1
ATOM 836 N N . ALA A 1 114 ? -18.915 13.042 8.182 1.00 78.69 114 ALA A N 1
ATOM 837 C CA . ALA A 1 114 ? -17.894 13.714 8.981 1.00 78.69 114 ALA A CA 1
ATOM 838 C C . ALA A 1 114 ? -18.357 13.942 10.430 1.00 78.69 114 ALA A C 1
ATOM 840 O O . ALA A 1 114 ? -17.606 13.634 11.354 1.00 78.69 114 ALA A O 1
ATOM 841 N N . ASP A 1 115 ? -19.600 14.387 10.624 1.00 76.81 115 ASP A N 1
ATOM 842 C CA . ASP A 1 115 ? -20.194 14.635 11.943 1.00 76.81 115 ASP A CA 1
ATOM 843 C C . ASP A 1 115 ? -20.369 13.338 12.754 1.00 76.81 115 ASP A C 1
ATOM 845 O O . ASP A 1 115 ? -20.180 13.323 13.973 1.00 76.81 115 ASP A O 1
ATOM 849 N N . ALA A 1 116 ? -20.686 12.221 12.089 1.00 72.25 116 ALA A N 1
ATOM 850 C CA . ALA A 1 116 ? -20.786 10.912 12.734 1.00 72.25 116 ALA A CA 1
ATOM 851 C C . ALA A 1 116 ? -19.415 10.357 13.165 1.00 72.25 116 ALA A C 1
ATOM 853 O O . ALA A 1 116 ? -19.316 9.707 14.208 1.00 72.25 116 ALA A O 1
ATOM 854 N N . VAL A 1 117 ? -18.362 10.610 12.379 1.00 70.62 117 VAL A N 1
ATOM 855 C CA . VAL A 1 117 ? -16.999 10.109 12.635 1.00 70.62 117 VAL A CA 1
ATOM 856 C C . VAL A 1 117 ? -16.232 10.986 13.625 1.00 70.62 117 VAL A C 1
ATOM 858 O O . VAL A 1 117 ? -15.468 10.454 14.433 1.00 70.62 117 VAL A O 1
ATOM 861 N N . ASN A 1 118 ? -16.428 12.305 13.575 1.00 73.19 118 ASN A N 1
ATOM 862 C CA . ASN A 1 118 ? -15.780 13.283 14.442 1.00 73.19 118 ASN A CA 1
ATOM 863 C C . ASN A 1 118 ? -16.828 14.243 15.032 1.00 73.19 118 ASN A C 1
ATOM 865 O O . ASN A 1 118 ? -16.981 15.364 14.541 1.00 73.19 118 ASN A O 1
ATOM 869 N N . PRO A 1 119 ? -17.579 13.811 16.059 1.00 62.94 119 PRO A N 1
ATOM 870 C CA . PRO A 1 119 ? -18.574 14.666 16.680 1.00 62.94 119 PRO A CA 1
ATOM 871 C C . PRO A 1 119 ? -17.878 15.887 17.276 1.00 62.94 119 PRO A C 1
ATOM 873 O O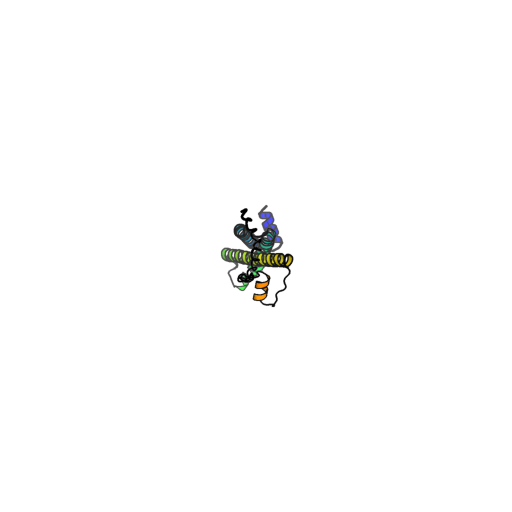 . PRO A 1 119 ? -17.052 15.753 18.179 1.00 62.94 119 PRO A O 1
ATOM 876 N N . GLN A 1 120 ? -18.225 17.079 16.789 1.00 60.22 120 GLN A N 1
ATOM 877 C CA . GLN A 1 120 ? -17.893 18.298 17.511 1.00 60.22 120 GLN A CA 1
ATOM 878 C C . GLN A 1 120 ? -18.566 18.197 18.881 1.00 60.22 120 GLN A C 1
ATOM 880 O O . GLN A 1 120 ? -19.786 18.027 18.963 1.00 60.22 120 GLN A O 1
ATOM 885 N N . GLU A 1 121 ? -17.777 18.248 19.958 1.00 59.69 121 GLU A N 1
ATOM 886 C CA . GLU A 1 121 ? -18.344 18.543 21.269 1.00 59.69 121 GLU A CA 1
ATOM 887 C C . GLU A 1 121 ? -19.182 19.815 21.101 1.00 59.69 121 GLU A C 1
ATOM 889 O O . GLU A 1 121 ? -18.685 20.786 20.514 1.00 59.69 121 GLU A O 1
ATOM 894 N N . PRO A 1 122 ? -20.455 19.823 21.541 1.00 55.19 122 PRO A N 1
ATOM 895 C CA . PRO A 1 122 ? -21.202 21.065 21.587 1.00 55.19 122 PRO A CA 1
ATOM 896 C C . PRO A 1 122 ? -20.317 22.081 22.311 1.00 55.19 122 PRO A C 1
ATOM 898 O O . PRO A 1 122 ? -19.699 21.694 23.312 1.00 55.19 122 PRO A O 1
ATOM 901 N N . PRO A 1 123 ? -20.211 23.340 21.840 1.00 51.47 123 PRO A N 1
ATOM 902 C CA . PRO A 1 123 ? -19.523 24.361 22.613 1.00 51.47 123 PRO A CA 1
ATOM 903 C C . PRO A 1 123 ? -20.086 24.270 24.022 1.00 51.47 123 PRO A C 1
ATOM 905 O O . PRO A 1 123 ? -21.312 24.269 24.172 1.00 51.47 123 PRO A O 1
ATOM 908 N N . ALA A 1 124 ? -19.200 24.060 25.004 1.00 52.38 124 ALA A N 1
ATOM 909 C CA . ALA A 1 124 ? -19.583 23.910 26.395 1.00 52.38 124 ALA A CA 1
ATOM 910 C C . ALA A 1 124 ? -20.625 24.985 26.672 1.00 52.38 124 ALA A C 1
ATOM 912 O O . ALA A 1 124 ? -20.332 26.176 26.541 1.00 52.38 124 ALA A O 1
ATOM 913 N N . ILE A 1 125 ? -21.864 24.563 26.929 1.00 50.81 125 ILE A N 1
ATOM 914 C CA . ILE A 1 125 ? -22.895 25.487 27.360 1.00 50.81 125 ILE A CA 1
ATOM 915 C C . ILE A 1 125 ? -22.316 26.026 28.658 1.00 50.81 125 ILE A C 1
ATOM 917 O O . ILE A 1 125 ? -22.251 25.309 29.656 1.00 50.81 125 ILE A O 1
ATOM 921 N N . ILE A 1 126 ? -21.791 27.251 28.613 1.00 52.78 126 ILE A N 1
ATOM 922 C CA . ILE A 1 126 ? -21.522 28.036 29.802 1.00 52.78 126 ILE A CA 1
ATOM 923 C C . ILE A 1 126 ? -22.918 28.237 30.364 1.00 52.78 126 ILE A C 1
ATOM 925 O O . ILE A 1 126 ? -23.636 29.140 29.947 1.00 52.78 126 ILE A O 1
ATOM 929 N N . VAL A 1 127 ? -23.361 27.302 31.202 1.00 57.75 127 VAL A N 1
ATOM 930 C CA . VAL A 1 127 ? -24.548 27.499 32.012 1.00 57.75 127 VAL A CA 1
ATOM 931 C C . VAL A 1 127 ? -24.156 28.692 32.880 1.00 57.75 127 VAL A C 1
ATOM 933 O O . VAL A 1 127 ? -23.207 28.551 33.661 1.00 57.75 127 VAL A O 1
ATOM 936 N N . PRO A 1 128 ? -24.747 29.891 32.693 1.00 58.38 128 PRO A N 1
ATOM 937 C CA . PRO A 1 128 ? -24.518 30.959 33.651 1.00 58.38 128 PRO A CA 1
ATOM 938 C C . PRO A 1 128 ? -24.856 30.380 35.030 1.00 58.38 128 PRO A C 1
ATOM 940 O O . PRO A 1 128 ? -25.789 29.571 35.105 1.00 58.38 128 PRO A O 1
ATOM 943 N N . PRO A 1 129 ? -24.081 30.698 36.083 1.00 57.88 129 PRO A N 1
ATOM 944 C CA . PRO A 1 129 ? -24.355 30.195 37.419 1.00 57.88 129 PRO A CA 1
ATOM 945 C C . PRO A 1 129 ? -25.846 30.352 37.686 1.00 57.88 129 PRO A C 1
ATOM 947 O O . PRO A 1 129 ? -26.388 31.445 37.537 1.00 57.88 129 PRO A O 1
ATOM 950 N N . ILE A 1 130 ? -26.522 29.236 37.955 1.00 58.81 130 ILE A N 1
ATOM 951 C CA . ILE A 1 130 ? -27.904 29.272 38.408 1.00 58.81 130 ILE A 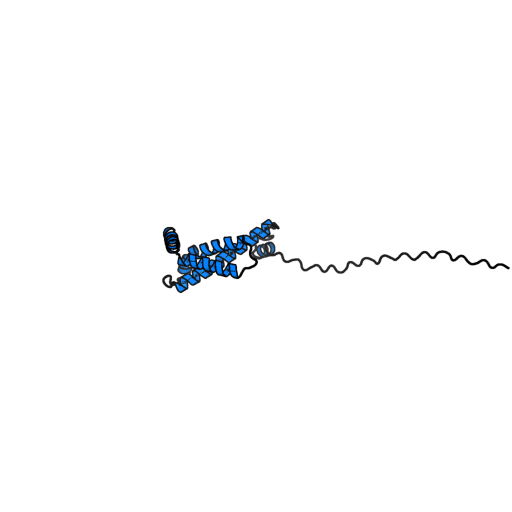CA 1
ATOM 952 C C . ILE A 1 130 ? -27.849 30.113 39.678 1.00 58.81 130 ILE A C 1
ATOM 954 O O . ILE A 1 130 ? -27.198 29.699 40.638 1.00 58.81 130 ILE A O 1
ATOM 958 N N . ASP A 1 131 ? -28.452 31.304 39.645 1.00 61.44 131 ASP A N 1
ATOM 959 C CA . ASP A 1 131 ? -28.727 32.091 40.841 1.00 61.44 131 ASP A CA 1
ATOM 960 C C . ASP A 1 131 ? -29.610 31.211 41.729 1.00 61.44 131 ASP A C 1
ATOM 962 O O . ASP A 1 131 ? -30.834 31.164 41.593 1.00 61.44 131 ASP A O 1
ATOM 966 N N . CYS A 1 132 ? -28.974 30.425 42.596 1.00 51.12 132 CYS A N 1
ATOM 967 C CA . CYS A 1 132 ? -29.644 29.867 43.748 1.00 51.12 132 CYS A CA 1
ATOM 968 C C . CYS A 1 132 ? -30.151 31.082 44.532 1.00 51.12 132 CYS A C 1
ATOM 970 O O . CYS A 1 132 ? -29.318 31.913 44.904 1.00 51.12 132 CYS A O 1
ATOM 972 N N . PRO A 1 133 ? -31.470 31.236 44.758 1.00 54.28 133 PRO A N 1
ATOM 973 C CA . PRO A 1 133 ? -31.942 32.269 45.666 1.00 54.28 133 PRO A CA 1
ATOM 974 C C . PRO A 1 133 ? -31.211 32.056 46.990 1.00 54.28 133 PRO A C 1
ATOM 976 O O . PRO A 1 133 ? -31.207 30.941 47.511 1.00 54.28 133 PRO A O 1
ATOM 979 N N . GLU A 1 134 ? -30.505 33.090 47.450 1.00 60.50 134 GLU A N 1
ATOM 980 C CA . GLU A 1 134 ? -29.743 33.054 48.693 1.00 60.50 134 GLU A CA 1
ATOM 981 C C . GLU A 1 134 ? -30.650 32.499 49.792 1.00 60.50 134 GLU A C 1
ATOM 983 O O . GLU A 1 134 ? -31.695 33.081 50.084 1.00 60.50 134 GLU A O 1
ATOM 988 N N . ASP A 1 135 ? -30.269 31.348 50.355 1.00 59.00 135 ASP A N 1
ATOM 989 C CA . ASP A 1 135 ? -30.934 30.776 51.517 1.00 59.00 135 ASP A CA 1
ATOM 990 C C . ASP A 1 135 ? -31.007 31.865 52.591 1.00 59.00 135 ASP A C 1
ATOM 992 O O . ASP A 1 135 ? -29.992 32.286 53.159 1.00 59.00 135 ASP A O 1
ATOM 996 N N . GLU A 1 136 ? -32.225 32.349 52.823 1.00 56.16 136 GLU A N 1
ATOM 997 C CA . GLU A 1 136 ? -32.566 33.341 53.826 1.00 56.16 136 GLU A CA 1
ATOM 998 C C . GLU A 1 136 ? -32.110 32.799 55.183 1.00 56.16 136 GLU A C 1
ATOM 1000 O O . GLU A 1 136 ? -32.723 31.915 55.785 1.00 56.16 136 GLU A O 1
ATOM 1005 N N . LYS A 1 137 ? -30.942 33.270 55.623 1.00 52.44 137 LYS A N 1
ATOM 1006 C CA . LYS A 1 137 ? -30.300 32.852 56.865 1.00 52.44 137 LYS A CA 1
ATOM 1007 C C . LYS A 1 137 ? -31.298 33.074 58.007 1.00 52.44 137 LYS A C 1
ATOM 1009 O O . LYS A 1 137 ? -31.618 34.232 58.280 1.00 52.44 137 LYS A O 1
ATOM 1014 N N . PRO A 1 138 ? -31.775 32.023 58.699 1.00 57.38 138 PRO A N 1
ATOM 1015 C CA . PRO A 1 138 ? -32.762 32.206 59.751 1.00 57.38 138 PRO A CA 1
ATOM 1016 C C . PRO A 1 138 ? -32.169 33.105 60.838 1.00 57.38 138 PRO A C 1
ATOM 1018 O O . PRO A 1 138 ? -31.068 32.850 61.341 1.00 57.38 138 PRO A O 1
ATOM 1021 N N . GLU A 1 139 ? -32.878 34.191 61.159 1.00 64.56 139 GLU A N 1
ATOM 1022 C CA . GLU A 1 139 ? -32.463 35.135 62.192 1.00 64.56 139 GLU A CA 1
ATOM 1023 C C . GLU A 1 139 ? -32.168 34.386 63.503 1.00 64.56 139 GLU A C 1
ATOM 1025 O O . GLU A 1 139 ? -32.950 33.528 63.929 1.00 64.56 139 GLU A O 1
ATOM 1030 N N . PRO A 1 140 ? -31.049 34.684 64.188 1.00 61.41 140 PRO A N 1
ATOM 1031 C CA . PRO A 1 140 ? -30.740 34.039 65.449 1.00 61.41 140 PRO A CA 1
ATOM 1032 C C . PRO A 1 140 ? -31.771 34.471 66.493 1.00 61.41 140 PRO A C 1
ATOM 1034 O O . PRO A 1 140 ? -31.783 35.617 66.948 1.00 61.41 140 PRO A O 1
ATOM 1037 N N . HIS A 1 141 ? -32.623 33.522 66.880 1.00 57.31 141 HIS A N 1
ATOM 1038 C CA . HIS A 1 141 ? -33.592 33.635 67.963 1.00 57.31 141 HIS A CA 1
ATOM 1039 C C . HIS A 1 141 ? -32.895 34.197 69.218 1.00 57.31 141 HIS A C 1
ATOM 1041 O O . HIS A 1 141 ? -32.170 33.493 69.924 1.00 57.31 141 HIS A O 1
ATOM 1047 N N . ARG A 1 142 ? -33.071 35.497 69.495 1.00 59.69 142 ARG A N 1
ATOM 1048 C CA . ARG A 1 142 ? -32.515 36.131 70.697 1.00 59.69 142 ARG A CA 1
ATOM 1049 C C . ARG A 1 142 ? -33.210 35.546 71.923 1.00 59.69 142 ARG A C 1
ATOM 1051 O O . ARG A 1 142 ? -34.397 35.780 72.143 1.00 59.69 142 ARG A O 1
ATOM 1058 N N . ALA A 1 143 ? -32.466 34.800 72.734 1.00 63.88 143 ALA A N 1
ATOM 1059 C CA . ALA A 1 143 ? -32.940 34.340 74.032 1.00 63.88 143 ALA A CA 1
ATOM 1060 C C . ALA A 1 143 ? -33.233 35.545 74.955 1.00 63.88 143 ALA A C 1
ATOM 1062 O O . ALA A 1 143 ? -32.480 36.526 74.947 1.00 63.88 143 ALA A O 1
ATOM 1063 N N . PRO A 1 144 ? -34.303 35.504 75.769 1.00 62.47 144 PRO A N 1
ATOM 1064 C CA . PRO A 1 144 ? -34.642 36.603 76.662 1.00 62.47 144 PRO A CA 1
ATOM 1065 C C . PRO A 1 144 ? -33.581 36.774 77.759 1.00 62.47 144 PRO A C 1
ATOM 1067 O O . PRO A 1 144 ? -33.312 35.873 78.554 1.00 62.47 144 PRO A O 1
ATOM 1070 N N . VAL A 1 145 ? -32.994 37.972 77.818 1.00 67.50 145 VAL A N 1
ATOM 1071 C CA . VAL A 1 145 ? -32.025 38.384 78.841 1.00 67.50 145 VAL A CA 1
ATOM 1072 C C . VAL A 1 145 ? -32.723 38.468 80.202 1.00 67.50 145 VAL A C 1
ATOM 1074 O O . VAL A 1 145 ? -33.577 39.326 80.440 1.00 67.50 145 VAL A O 1
ATOM 1077 N N . ARG A 1 146 ? -32.353 37.575 81.125 1.00 61.41 146 ARG A N 1
ATOM 1078 C CA . ARG A 1 146 ? -32.866 37.547 82.501 1.00 61.41 146 ARG A CA 1
ATOM 1079 C C . ARG A 1 146 ? -32.255 38.712 83.293 1.00 61.41 146 ARG A C 1
ATOM 1081 O O . ARG A 1 146 ? -31.067 38.700 83.600 1.00 61.41 146 ARG A O 1
ATOM 1088 N N . LYS A 1 147 ? -33.052 39.739 83.614 1.00 66.19 147 LYS A N 1
ATOM 1089 C CA . LYS A 1 147 ? -32.598 40.895 84.411 1.00 66.19 147 LYS A CA 1
ATOM 1090 C C . LYS A 1 147 ? -32.217 40.461 85.840 1.00 66.19 147 LYS A C 1
ATOM 1092 O O . LYS A 1 147 ? -33.002 39.749 86.472 1.00 66.19 147 LYS A O 1
ATOM 1097 N N . PRO A 1 148 ? -31.073 40.905 86.391 1.00 57.09 148 PRO A N 1
ATOM 1098 C CA . PRO A 1 148 ? -30.723 40.637 87.779 1.00 57.09 148 PRO A CA 1
ATOM 1099 C C . PRO A 1 148 ? -31.631 41.430 88.731 1.00 57.09 148 PRO A C 1
ATOM 1101 O O . PRO A 1 148 ? -31.840 42.635 88.589 1.00 57.09 148 PRO A O 1
ATOM 1104 N N . ARG A 1 149 ? -32.195 40.715 89.705 1.00 58.78 149 ARG A N 1
ATOM 1105 C CA . ARG A 1 149 ? -33.107 41.218 90.738 1.00 58.78 149 ARG A CA 1
ATOM 1106 C C . ARG A 1 149 ? -32.296 42.046 91.745 1.00 58.78 149 ARG A C 1
ATOM 1108 O O . ARG A 1 149 ? -31.507 41.476 92.495 1.00 58.78 149 ARG A O 1
ATOM 1115 N N . ARG A 1 150 ? -32.465 43.375 91.756 1.00 57.78 150 ARG A N 1
ATOM 1116 C CA . ARG A 1 150 ? -31.906 44.250 92.806 1.00 57.78 150 ARG A CA 1
ATOM 1117 C C . ARG A 1 150 ? -32.458 43.799 94.164 1.00 57.78 150 ARG A C 1
ATOM 1119 O O . ARG A 1 150 ? -33.674 43.748 94.334 1.00 57.78 150 ARG A O 1
ATOM 1126 N N . ARG A 1 151 ? -31.574 43.434 95.096 1.00 57.31 151 ARG A N 1
ATOM 1127 C CA . ARG A 1 151 ? -31.910 43.298 96.519 1.00 57.31 151 ARG A CA 1
ATOM 1128 C C . ARG A 1 151 ? -31.792 44.683 97.160 1.00 57.31 151 ARG A C 1
ATOM 1130 O O . ARG A 1 151 ? -30.845 45.402 96.851 1.00 57.31 151 ARG A O 1
ATOM 1137 N N . SER A 1 152 ? -32.816 45.024 97.938 1.00 56.38 152 SER A N 1
ATOM 1138 C CA . SER A 1 152 ? -32.929 46.192 98.817 1.00 56.38 152 SER A CA 1
ATOM 1139 C C . SER A 1 152 ? -31.833 46.227 99.866 1.00 56.38 152 SER A C 1
ATOM 1141 O O . SER A 1 152 ? -31.535 45.121 100.378 1.00 56.38 152 SER A O 1
#

Secondary structure (DSSP, 8-state):
-HHHHHHHHHHTT--HHHHHHHHHHHHHHHHH-TTS-HHHHHHHHHHHHHHHHHHHHHHHHHTT--TT-HHHHHHHHHHHHHHHHHHHHHHHHHHHHHHHS----SSSSHHHHHHHHSPPPPP--------PPP------------------

Radius of gyration: 34.06 Å; chains: 1; bounding box: 50×63×119 Å

pLDDT: mean 82.12, std 14.38, range [50.81, 96.69]

Sequence (152 aa):
MLESVTAFLLSIGINPTHFVAGVAGAGVRSLLNKGASKWEKISGGFVGTFCAVYLTPLFVQWMNLDATNLSTTNAVAFGIGIIGMSLAEGAVRMAQNWSEKPRLPTEASLKGLADAVNPQEPPAIIVPPIDCPEDEKPEPHRAPVRKPRRRS